Protein AF-A0A662W727-F1 (afdb_monomer_lite)

Structure (mmCIF, N/CA/C/O backbone):
data_AF-A0A662W727-F1
#
_entry.id   AF-A0A662W727-F1
#
loop_
_atom_site.group_PDB
_atom_site.id
_atom_site.type_symbol
_atom_site.label_atom_id
_atom_site.label_alt_id
_atom_site.label_comp_id
_atom_site.label_asym_id
_atom_site.label_entity_id
_atom_site.label_seq_id
_atom_site.pdbx_PDB_ins_code
_atom_site.Cartn_x
_atom_site.Cartn_y
_atom_site.Cartn_z
_atom_site.occupancy
_atom_site.B_iso_or_equiv
_atom_site.auth_seq_id
_atom_site.auth_comp_id
_atom_site.auth_asym_id
_atom_site.auth_atom_id
_atom_site.pdbx_PDB_model_num
ATOM 1 N N . SER A 1 1 ? 3.030 1.997 12.396 1.00 82.94 1 SER A N 1
ATOM 2 C CA . SER A 1 1 ? 3.190 2.073 10.931 1.00 82.94 1 SER A CA 1
ATOM 3 C C . SER A 1 1 ? 2.734 0.760 10.323 1.00 82.94 1 SER A C 1
ATOM 5 O O . SER A 1 1 ? 3.052 -0.279 10.893 1.00 82.94 1 SER A O 1
ATOM 7 N N . VAL A 1 2 ? 1.970 0.794 9.232 1.00 92.31 2 VAL A N 1
ATOM 8 C CA . VAL A 1 2 ? 1.411 -0.383 8.553 1.00 92.31 2 VAL A CA 1
ATOM 9 C C . VAL A 1 2 ? 2.017 -0.481 7.153 1.00 92.31 2 VAL A C 1
ATOM 11 O O . VAL A 1 2 ? 1.708 0.323 6.273 1.00 92.31 2 VAL A O 1
ATOM 14 N N . GLY A 1 3 ? 2.865 -1.493 6.955 1.00 95.06 3 GLY A N 1
ATOM 15 C CA . GLY A 1 3 ? 3.462 -1.835 5.664 1.00 95.06 3 GLY A CA 1
ATOM 16 C C . GLY A 1 3 ? 2.459 -2.537 4.747 1.00 95.06 3 GLY A C 1
ATOM 17 O O . GLY A 1 3 ? 2.470 -3.763 4.662 1.00 95.06 3 GLY A O 1
ATOM 18 N N . ILE A 1 4 ? 1.561 -1.780 4.115 1.00 95.12 4 ILE A N 1
ATOM 19 C CA . ILE A 1 4 ? 0.398 -2.316 3.386 1.00 95.12 4 ILE A CA 1
ATOM 20 C C . ILE A 1 4 ? 0.683 -2.606 1.902 1.00 95.12 4 ILE A C 1
ATOM 22 O O . ILE A 1 4 ? -0.005 -3.424 1.294 1.00 95.12 4 ILE A O 1
ATOM 26 N N . ILE A 1 5 ? 1.715 -1.974 1.335 1.00 95.94 5 ILE A N 1
ATOM 27 C CA . ILE A 1 5 ? 2.193 -2.202 -0.037 1.00 95.94 5 ILE A CA 1
ATOM 28 C C . ILE A 1 5 ? 3.438 -3.090 -0.018 1.00 95.94 5 ILE A C 1
ATOM 30 O O . ILE A 1 5 ? 4.339 -2.880 0.795 1.00 95.94 5 ILE A O 1
ATOM 34 N N . ASP A 1 6 ? 3.526 -4.062 -0.923 1.00 96.00 6 ASP A N 1
ATOM 35 C CA . ASP A 1 6 ? 4.710 -4.902 -1.066 1.00 96.00 6 ASP A CA 1
ATOM 36 C C . ASP A 1 6 ? 5.764 -4.224 -1.948 1.00 96.00 6 ASP A C 1
ATOM 38 O O . ASP A 1 6 ? 5.565 -4.026 -3.147 1.00 96.00 6 ASP A O 1
ATOM 42 N N . GLY A 1 7 ? 6.904 -3.876 -1.351 1.00 96.69 7 GLY A N 1
ATOM 43 C CA . GLY A 1 7 ? 8.042 -3.270 -2.042 1.00 96.69 7 GLY A CA 1
ATOM 44 C C . GLY A 1 7 ? 8.961 -4.271 -2.748 1.00 96.69 7 GLY A C 1
ATOM 45 O O . GLY A 1 7 ? 9.874 -3.857 -3.453 1.00 96.69 7 GLY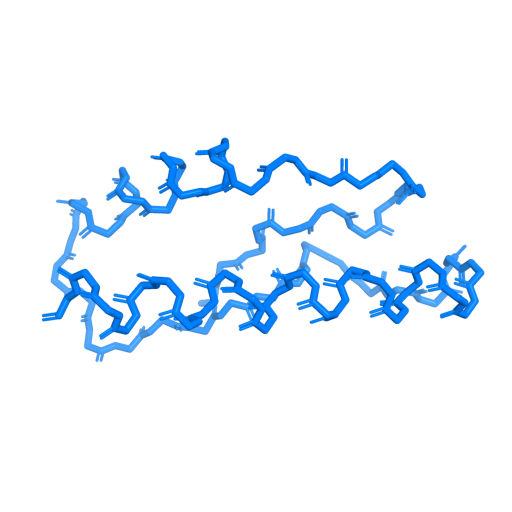 A O 1
ATOM 46 N N . ARG A 1 8 ? 8.740 -5.584 -2.589 1.00 95.38 8 ARG A N 1
ATOM 47 C CA . ARG A 1 8 ? 9.657 -6.629 -3.090 1.00 95.38 8 ARG A CA 1
ATOM 48 C C . ARG A 1 8 ? 9.411 -7.049 -4.534 1.00 95.38 8 ARG A C 1
ATOM 50 O O . ARG A 1 8 ? 10.155 -7.865 -5.071 1.00 95.38 8 ARG A O 1
ATOM 57 N N . ASN A 1 9 ? 8.350 -6.548 -5.158 1.00 95.62 9 ASN A N 1
ATOM 58 C CA . ASN A 1 9 ? 7.990 -6.910 -6.520 1.00 95.62 9 ASN A CA 1
ATOM 59 C C . ASN A 1 9 ? 7.297 -5.744 -7.246 1.00 95.62 9 ASN A C 1
ATOM 61 O O . ASN A 1 9 ? 6.876 -4.766 -6.636 1.00 95.62 9 ASN A O 1
ATOM 65 N N . THR A 1 10 ? 7.175 -5.846 -8.569 1.00 96.81 10 THR A N 1
ATOM 66 C CA . THR A 1 10 ? 6.596 -4.798 -9.428 1.00 96.81 10 THR A CA 1
ATOM 67 C C . THR A 1 10 ? 5.085 -4.920 -9.634 1.00 96.81 10 THR A C 1
ATOM 69 O O . THR A 1 10 ? 4.494 -4.070 -10.305 1.00 96.81 10 THR A O 1
ATOM 72 N N . ARG A 1 11 ? 4.443 -5.963 -9.093 1.00 97.12 11 ARG A N 1
ATOM 73 C CA . ARG A 1 11 ? 2.996 -6.167 -9.193 1.00 97.12 11 ARG A CA 1
ATOM 74 C C . ARG A 1 11 ? 2.291 -5.105 -8.360 1.00 97.12 11 ARG A C 1
ATOM 76 O O . ARG A 1 11 ? 2.620 -4.901 -7.193 1.00 97.12 11 ARG A O 1
ATOM 83 N N . MET A 1 12 ? 1.307 -4.453 -8.969 1.00 97.25 12 MET A N 1
ATOM 84 C CA . MET A 1 12 ? 0.461 -3.492 -8.274 1.00 97.25 12 MET A CA 1
ATOM 85 C C . MET A 1 12 ? -0.601 -4.220 -7.461 1.00 97.25 12 MET A C 1
ATOM 87 O O . MET A 1 12 ? -1.208 -5.194 -7.915 1.00 97.25 12 MET A O 1
ATOM 91 N N . GLU A 1 13 ? -0.804 -3.746 -6.245 1.00 96.62 13 GLU A N 1
ATOM 92 C CA . GLU A 1 13 ? -1.841 -4.219 -5.354 1.00 96.62 13 GLU A CA 1
ATOM 93 C C . GLU A 1 13 ? -3.216 -3.748 -5.836 1.00 96.62 13 GLU A C 1
ATOM 95 O O . GLU A 1 13 ? -3.369 -2.682 -6.434 1.00 96.62 13 GLU A O 1
ATOM 100 N N . ASN A 1 14 ? -4.239 -4.553 -5.560 1.00 94.50 14 ASN A N 1
ATOM 101 C CA . ASN A 1 14 ? -5.616 -4.165 -5.816 1.00 94.50 14 ASN A CA 1
ATOM 102 C C . ASN A 1 14 ? -6.119 -3.253 -4.685 1.00 94.50 14 ASN A C 1
ATOM 104 O O . ASN A 1 14 ? -6.055 -3.624 -3.514 1.00 94.50 14 ASN A O 1
ATOM 108 N N . VAL A 1 15 ? -6.650 -2.082 -5.042 1.00 90.81 15 VAL A N 1
ATOM 109 C CA . VAL A 1 15 ? -7.149 -1.071 -4.093 1.00 90.81 15 VAL A CA 1
ATOM 110 C C . VAL A 1 15 ? -8.205 -1.635 -3.138 1.00 90.81 15 VAL A C 1
ATOM 112 O O . VAL A 1 15 ? -8.122 -1.411 -1.932 1.00 90.81 15 VAL A O 1
ATOM 115 N N . GLU A 1 16 ? -9.171 -2.401 -3.642 1.00 90.88 16 GLU A N 1
ATOM 116 C CA . GLU A 1 16 ? -10.254 -2.955 -2.822 1.00 90.88 16 GLU A CA 1
ATOM 117 C C . GLU A 1 16 ? -9.737 -3.993 -1.824 1.00 90.88 16 GLU A C 1
ATOM 119 O O . GLU A 1 16 ? -10.195 -4.057 -0.682 1.00 90.88 16 GLU A O 1
ATOM 124 N N . ASP A 1 17 ? -8.740 -4.787 -2.213 1.00 93.94 17 ASP A N 1
ATOM 125 C CA . ASP A 1 17 ? -8.093 -5.735 -1.305 1.00 93.94 17 ASP A CA 1
ATOM 126 C C . ASP A 1 17 ? -7.344 -5.014 -0.180 1.00 93.94 17 ASP A C 1
ATOM 128 O O . ASP A 1 17 ? -7.387 -5.456 0.972 1.00 93.94 17 ASP A O 1
ATOM 132 N N . LEU A 1 18 ? -6.680 -3.898 -0.495 1.00 93.94 18 LEU A N 1
ATOM 133 C CA . LEU A 1 18 ? -5.991 -3.073 0.496 1.00 93.94 18 LEU A CA 1
ATOM 134 C C . LEU A 1 18 ? -6.976 -2.439 1.479 1.00 93.94 18 LEU A C 1
ATOM 136 O O . LEU A 1 18 ? -6.731 -2.505 2.682 1.00 93.94 18 LEU A O 1
ATOM 140 N N . LYS A 1 19 ? -8.107 -1.906 0.998 1.00 91.19 19 LYS A N 1
ATOM 141 C CA . LYS A 1 19 ? -9.172 -1.362 1.856 1.00 91.19 19 LYS A CA 1
ATOM 142 C C . LYS A 1 19 ? -9.692 -2.408 2.831 1.00 91.19 19 LYS A C 1
ATOM 144 O O . LYS A 1 19 ? -9.728 -2.154 4.029 1.00 91.19 19 LYS A O 1
ATOM 149 N N . ARG A 1 20 ? -10.026 -3.611 2.345 1.00 92.06 20 ARG A N 1
ATOM 150 C CA . ARG A 1 20 ? -10.517 -4.698 3.211 1.00 92.06 20 ARG A CA 1
ATOM 151 C C . ARG A 1 20 ? -9.487 -5.107 4.259 1.00 92.06 20 ARG A C 1
ATOM 153 O O . ARG A 1 20 ? -9.852 -5.366 5.401 1.00 92.06 20 ARG A O 1
ATOM 160 N N . LYS A 1 21 ? -8.206 -5.185 3.889 1.00 92.44 21 LYS A N 1
ATOM 161 C CA . LYS A 1 21 ? -7.126 -5.496 4.839 1.00 92.44 21 LYS A CA 1
ATOM 162 C C . LYS A 1 21 ? -6.967 -4.400 5.883 1.00 92.44 21 LYS A C 1
ATOM 164 O O . LYS A 1 21 ? -6.847 -4.713 7.061 1.00 92.44 21 LYS A O 1
ATOM 169 N N . LEU A 1 22 ? -6.971 -3.141 5.457 1.00 90.88 22 LEU A N 1
ATOM 170 C CA . LEU A 1 22 ? -6.801 -2.026 6.371 1.00 90.88 22 LEU A CA 1
ATOM 171 C C . LEU A 1 22 ? -8.003 -1.862 7.302 1.00 90.88 22 LEU A C 1
ATOM 173 O O . LEU A 1 22 ? -7.785 -1.691 8.491 1.00 90.88 22 LEU A O 1
ATOM 177 N N . GLY A 1 23 ? -9.235 -1.997 6.805 1.00 89.69 23 GLY A N 1
ATOM 178 C CA . GLY A 1 23 ? -10.443 -1.970 7.635 1.00 89.69 23 GLY A CA 1
ATOM 179 C C . GLY A 1 23 ? -10.365 -2.981 8.778 1.00 89.69 23 GLY A C 1
ATOM 180 O O . GLY A 1 23 ? -10.479 -2.605 9.938 1.00 89.69 23 GLY A O 1
ATOM 181 N N . LYS A 1 24 ? -9.989 -4.231 8.471 1.00 90.81 24 LYS A N 1
ATOM 182 C CA . LYS A 1 24 ? -9.753 -5.261 9.496 1.00 90.81 24 LYS A CA 1
ATOM 183 C C . LYS A 1 24 ? -8.687 -4.865 10.514 1.00 90.81 24 LYS A C 1
ATOM 185 O O . LYS A 1 24 ? -8.833 -5.181 11.685 1.00 90.81 24 LYS A O 1
ATOM 190 N N . ILE A 1 25 ? -7.602 -4.218 10.079 1.00 89.44 25 ILE A N 1
ATOM 191 C CA . ILE A 1 25 ? -6.554 -3.737 10.989 1.00 89.44 25 ILE A CA 1
ATOM 192 C C . ILE A 1 25 ? -7.128 -2.656 11.903 1.00 89.44 25 ILE A C 1
ATOM 194 O O . ILE A 1 25 ? -6.976 -2.770 13.114 1.00 89.44 25 ILE A O 1
ATOM 198 N N . LEU A 1 26 ? -7.806 -1.652 11.346 1.00 86.94 26 LEU A N 1
ATOM 199 C CA . LEU A 1 26 ? -8.374 -0.529 12.095 1.00 86.94 26 LEU A CA 1
ATOM 200 C C . LEU A 1 26 ? -9.459 -0.968 13.089 1.00 86.94 26 LEU A C 1
ATOM 202 O O . LEU A 1 26 ? -9.559 -0.388 14.161 1.00 86.94 26 LEU A O 1
ATOM 206 N N . GLU A 1 27 ? -10.210 -2.027 12.788 1.00 89.00 27 GLU A N 1
ATOM 207 C CA . GLU A 1 27 ? -11.200 -2.614 13.703 1.00 89.00 27 GLU A CA 1
ATOM 208 C C . GLU A 1 27 ? -10.575 -3.254 14.956 1.00 89.00 27 GLU A C 1
ATOM 210 O O . GLU A 1 27 ? -11.248 -3.388 15.977 1.00 89.00 27 GLU A O 1
ATOM 215 N N . THR A 1 28 ? -9.296 -3.653 14.921 1.00 86.62 28 THR A N 1
ATOM 216 C CA . THR A 1 28 ? -8.670 -4.368 16.052 1.00 86.62 28 THR A CA 1
ATOM 217 C C . THR A 1 28 ? -8.357 -3.496 17.268 1.00 86.62 28 THR A C 1
ATOM 219 O O . THR A 1 28 ? -8.153 -4.034 18.357 1.00 86.62 28 THR A O 1
ATOM 222 N N . SER A 1 29 ? -8.263 -2.173 17.111 1.00 80.94 29 SER A N 1
ATOM 223 C CA . SER A 1 29 ? -7.856 -1.264 18.185 1.00 80.94 29 SER A CA 1
ATOM 224 C C . SER A 1 29 ? -8.211 0.187 17.862 1.00 80.94 29 SER A C 1
ATOM 226 O O . SER A 1 29 ? -8.276 0.584 16.703 1.00 80.94 29 SER A O 1
ATOM 228 N N . GLN A 1 30 ? -8.365 1.016 18.894 1.00 80.88 30 GLN A N 1
ATOM 229 C CA . GLN A 1 30 ? -8.485 2.464 18.740 1.00 80.88 30 GLN A CA 1
ATOM 230 C C . GLN A 1 30 ? -7.107 3.081 18.454 1.00 80.88 30 GLN A C 1
ATOM 232 O O . GLN A 1 30 ? -6.377 3.506 19.354 1.00 80.88 30 GLN A O 1
ATOM 237 N N . PHE A 1 31 ? -6.727 3.122 17.177 1.00 85.25 31 PHE A N 1
ATOM 238 C CA . PHE A 1 31 ? -5.532 3.840 16.745 1.00 85.25 31 PHE A CA 1
ATOM 239 C C . PHE A 1 31 ? -5.781 5.349 16.788 1.00 85.25 31 PHE A C 1
ATOM 241 O O . PHE A 1 31 ? -6.735 5.842 16.195 1.00 85.25 31 PHE A O 1
ATOM 248 N N . LYS A 1 32 ? -4.894 6.097 17.454 1.00 86.62 32 LYS A N 1
ATOM 249 C CA . LYS A 1 32 ? -4.891 7.570 17.382 1.00 86.62 32 LYS A CA 1
ATOM 250 C C . LYS A 1 32 ? -4.347 8.078 16.047 1.00 86.62 32 LYS A C 1
ATOM 252 O O . LYS A 1 32 ? -4.792 9.103 15.552 1.00 86.62 32 LYS A O 1
ATOM 257 N N . GLU A 1 33 ? -3.374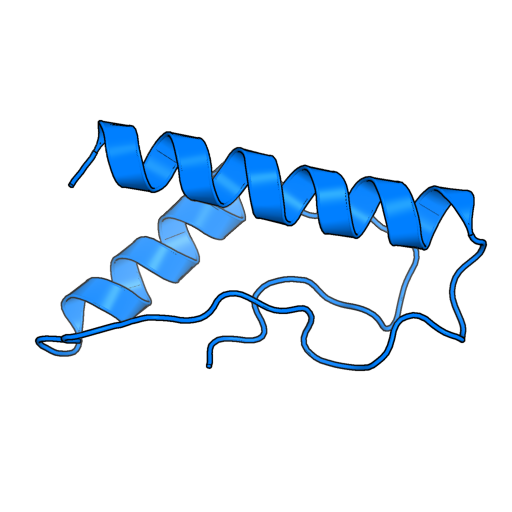 7.363 15.490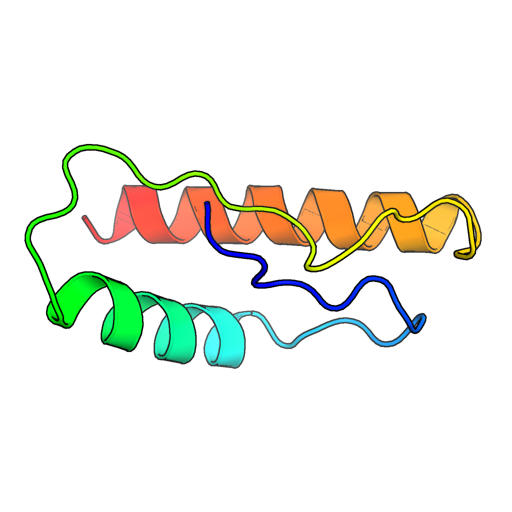 1.00 87.00 33 GLU A N 1
ATOM 258 C CA . GLU A 1 33 ? -2.727 7.690 14.225 1.00 87.00 33 GLU A CA 1
ATOM 259 C C . GLU A 1 33 ? -2.219 6.407 13.560 1.00 87.00 33 GLU A C 1
ATOM 261 O O . GLU A 1 33 ? -1.699 5.505 14.227 1.00 87.00 33 GLU A O 1
ATOM 266 N N . VAL A 1 34 ? -2.357 6.326 12.235 1.00 87.94 34 VAL A N 1
ATOM 267 C CA . VAL A 1 34 ? -1.855 5.210 11.429 1.00 87.94 34 VAL A CA 1
ATOM 268 C C . VAL A 1 34 ? -1.059 5.751 10.251 1.00 87.94 34 VAL A C 1
ATOM 270 O O . VAL A 1 34 ? -1.599 6.360 9.334 1.00 87.94 34 VAL A O 1
ATOM 273 N N . HIS A 1 35 ? 0.242 5.469 10.245 1.00 90.81 35 HIS A N 1
ATOM 274 C CA . HIS A 1 35 ? 1.095 5.729 9.088 1.00 90.81 35 HIS A CA 1
ATOM 275 C C . HIS A 1 35 ? 1.031 4.549 8.123 1.00 90.81 35 HIS A C 1
ATOM 277 O O . HIS A 1 35 ? 1.328 3.418 8.517 1.00 90.81 35 HIS A O 1
ATOM 283 N N . LEU A 1 36 ? 0.677 4.818 6.869 1.00 92.56 36 LEU A N 1
ATOM 284 C CA . LEU A 1 36 ? 0.727 3.839 5.789 1.00 92.56 36 LEU A CA 1
ATOM 285 C C . LEU A 1 36 ? 2.082 3.918 5.088 1.00 92.56 36 LEU A C 1
ATOM 287 O O . LEU A 1 36 ? 2.548 5.003 4.737 1.00 92.56 36 LEU A O 1
ATOM 291 N N . SER A 1 37 ? 2.704 2.766 4.862 1.00 94.88 37 SER A N 1
ATOM 292 C CA . SER A 1 37 ? 3.984 2.666 4.167 1.00 94.88 37 SER A CA 1
ATOM 293 C C . SER A 1 37 ? 4.037 1.415 3.289 1.00 94.88 37 SER A C 1
ATOM 295 O O . SER A 1 37 ? 3.195 0.519 3.412 1.00 94.88 37 SER A O 1
ATOM 297 N N . PRO A 1 38 ? 5.046 1.293 2.416 1.00 96.25 38 PRO A N 1
ATOM 298 C CA . PRO A 1 38 ? 5.460 -0.010 1.925 1.00 96.25 38 PRO A CA 1
ATOM 299 C C . PRO A 1 38 ? 6.016 -0.872 3.072 1.00 96.25 38 PRO A C 1
ATOM 301 O O . PRO A 1 38 ? 6.375 -0.363 4.138 1.00 96.25 38 PRO A O 1
ATOM 304 N N . ASN A 1 39 ? 6.087 -2.185 2.866 1.00 96.44 39 ASN A N 1
ATOM 305 C CA . ASN A 1 39 ? 6.654 -3.137 3.826 1.00 96.44 39 ASN A CA 1
ATOM 306 C C . ASN A 1 39 ? 8.195 -3.121 3.873 1.00 96.44 39 ASN A C 1
ATOM 308 O O . ASN A 1 39 ? 8.783 -3.686 4.791 1.00 96.44 39 ASN A O 1
ATOM 312 N N . THR A 1 40 ? 8.843 -2.516 2.879 1.00 96.12 40 THR A N 1
ATOM 313 C CA . THR A 1 40 ? 10.297 -2.398 2.749 1.00 96.12 40 THR A CA 1
ATOM 314 C C . THR A 1 40 ? 10.650 -1.219 1.837 1.00 96.12 40 THR A C 1
ATOM 316 O O . THR A 1 40 ? 9.759 -0.591 1.263 1.00 96.12 40 THR A O 1
ATOM 319 N N . GLY A 1 41 ? 11.936 -0.899 1.717 1.00 96.06 41 GLY A N 1
ATOM 320 C CA . GLY A 1 41 ? 12.417 0.126 0.798 1.00 96.06 41 GLY A CA 1
ATOM 321 C C . GLY A 1 41 ? 12.123 -0.213 -0.672 1.00 96.06 41 GLY A C 1
ATOM 322 O O . GLY A 1 41 ? 11.929 -1.370 -1.042 1.00 96.06 41 GLY A O 1
ATOM 323 N N . LEU A 1 42 ? 12.022 0.813 -1.522 1.00 97.50 42 LEU A N 1
ATOM 324 C CA . LEU A 1 42 ? 11.671 0.661 -2.943 1.00 97.50 42 LEU A CA 1
ATOM 325 C C . LEU A 1 42 ? 12.892 0.756 -3.873 1.00 97.50 42 LEU A C 1
ATOM 327 O O . LEU A 1 42 ? 12.723 0.797 -5.090 1.00 97.50 42 LEU A O 1
ATOM 331 N N . GLU A 1 43 ? 14.109 0.793 -3.325 1.00 96.00 43 GLU A N 1
ATOM 332 C CA . GLU A 1 43 ? 15.373 0.968 -4.055 1.00 96.00 43 GLU A CA 1
ATOM 333 C C . GLU A 1 43 ? 15.645 -0.125 -5.097 1.00 96.00 43 GLU A C 1
ATOM 335 O O . GLU A 1 43 ? 16.368 0.111 -6.061 1.00 96.00 43 GLU A O 1
ATOM 340 N N . PHE A 1 44 ? 15.028 -1.298 -4.939 1.00 93.75 44 PHE A N 1
ATOM 341 C CA . PHE A 1 44 ? 15.151 -2.420 -5.871 1.00 93.75 44 PHE A CA 1
ATOM 342 C C . PHE A 1 44 ? 14.122 -2.388 -7.010 1.00 93.75 44 PHE A C 1
ATOM 344 O O . PHE A 1 44 ? 14.204 -3.193 -7.939 1.00 93.75 44 PHE A O 1
ATOM 351 N N . LEU A 1 45 ? 13.139 -1.484 -6.960 1.00 97.38 45 LEU A N 1
ATOM 352 C CA . LEU A 1 45 ? 12.132 -1.350 -8.007 1.00 97.38 45 LEU A CA 1
ATOM 353 C C . LEU A 1 45 ? 12.577 -0.341 -9.072 1.00 97.38 45 LEU A C 1
ATOM 355 O O . LEU A 1 45 ? 13.168 0.691 -8.750 1.00 97.38 45 LEU A O 1
ATOM 359 N N . PRO A 1 46 ? 12.200 -0.548 -10.349 1.00 97.81 46 PRO A N 1
ATOM 360 C CA . PRO A 1 46 ? 12.277 0.515 -11.339 1.00 97.81 46 PRO A CA 1
ATOM 361 C C . PRO A 1 46 ? 11.554 1.765 -10.829 1.00 97.81 46 PRO A C 1
ATOM 363 O O . PRO A 1 46 ? 10.441 1.668 -10.307 1.00 97.81 46 PRO A O 1
ATOM 366 N N . ARG A 1 47 ? 12.144 2.949 -11.033 1.00 97.69 47 ARG A N 1
ATOM 367 C CA . ARG A 1 47 ? 11.620 4.228 -10.515 1.00 97.69 47 ARG A CA 1
ATOM 368 C C . ARG A 1 47 ? 10.131 4.439 -10.805 1.00 97.69 47 ARG A C 1
ATOM 370 O O . ARG A 1 47 ? 9.403 4.928 -9.947 1.00 97.69 47 ARG A O 1
ATOM 377 N N . VAL A 1 48 ? 9.675 4.056 -11.999 1.00 98.06 48 VAL A N 1
ATOM 378 C CA . VAL A 1 48 ? 8.261 4.154 -12.398 1.00 98.06 48 VAL A CA 1
ATOM 379 C C . VAL A 1 48 ? 7.371 3.297 -11.492 1.00 98.06 48 VAL A C 1
ATOM 381 O O . VAL A 1 48 ? 6.349 3.775 -11.017 1.00 98.06 48 VAL A O 1
ATOM 384 N N . LYS A 1 49 ? 7.792 2.069 -11.167 1.00 98.06 49 LYS A N 1
ATOM 385 C CA . LYS A 1 49 ? 7.055 1.162 -10.275 1.00 98.06 49 LYS A CA 1
ATOM 386 C C . LYS A 1 49 ? 7.070 1.622 -8.825 1.00 98.06 49 LYS A C 1
ATOM 388 O O . LYS A 1 49 ? 6.035 1.563 -8.167 1.00 98.06 49 LYS A O 1
ATOM 393 N N . ALA A 1 50 ? 8.197 2.145 -8.347 1.00 98.06 50 ALA A N 1
ATOM 394 C CA . ALA A 1 50 ? 8.249 2.777 -7.032 1.00 98.06 50 ALA A CA 1
ATOM 395 C C . ALA A 1 50 ? 7.261 3.956 -6.942 1.00 98.06 50 ALA A C 1
ATOM 397 O O . ALA A 1 50 ? 6.500 4.059 -5.982 1.00 98.06 50 ALA A O 1
ATOM 398 N N . PHE A 1 51 ? 7.211 4.804 -7.974 1.00 98.00 51 PHE A N 1
ATOM 399 C CA . PHE A 1 51 ? 6.284 5.933 -8.035 1.00 98.00 51 PHE A CA 1
ATOM 400 C C . PHE A 1 51 ? 4.814 5.492 -8.078 1.00 98.00 51 PHE A C 1
ATOM 402 O O . PHE A 1 51 ? 4.002 6.020 -7.323 1.00 98.00 51 PHE A O 1
ATOM 409 N N . GLU A 1 52 ? 4.470 4.501 -8.904 1.00 97.75 52 GLU A N 1
ATOM 410 C CA . GLU A 1 52 ? 3.116 3.933 -8.963 1.00 97.75 52 GLU A CA 1
ATOM 411 C C . GLU A 1 52 ? 2.670 3.382 -7.600 1.00 97.75 52 GLU A C 1
ATOM 413 O O . GLU A 1 52 ? 1.545 3.640 -7.174 1.00 97.75 52 GLU A O 1
ATOM 418 N N . LYS A 1 53 ? 3.557 2.693 -6.871 1.00 97.38 53 LYS A N 1
ATOM 419 C CA . LYS A 1 53 ? 3.274 2.192 -5.515 1.00 97.38 53 LYS A CA 1
ATOM 420 C C . LYS A 1 53 ? 3.041 3.308 -4.501 1.00 97.38 53 LYS A C 1
ATOM 422 O O . LYS A 1 53 ? 2.120 3.218 -3.691 1.00 97.38 53 LYS A O 1
ATOM 427 N N . MET A 1 54 ? 3.815 4.388 -4.569 1.00 96.81 54 MET A N 1
ATOM 428 C CA . MET A 1 54 ? 3.585 5.561 -3.719 1.00 96.81 54 MET A CA 1
ATOM 429 C C . MET A 1 54 ? 2.287 6.294 -4.082 1.00 96.81 54 MET A C 1
ATOM 431 O O . MET A 1 54 ? 1.576 6.764 -3.193 1.00 96.81 54 MET A O 1
ATOM 435 N N . LYS A 1 55 ? 1.933 6.351 -5.371 1.00 96.06 55 LYS A N 1
ATOM 436 C CA . LYS A 1 55 ? 0.647 6.896 -5.821 1.00 96.06 55 LYS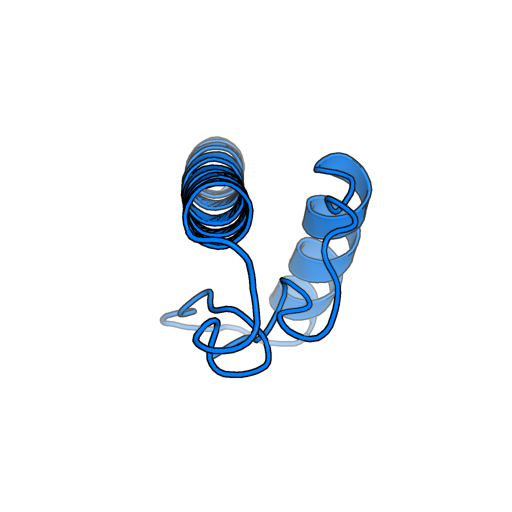 A CA 1
ATOM 437 C C . LYS A 1 55 ? -0.521 6.067 -5.283 1.00 96.06 55 LYS A C 1
ATOM 439 O O . LYS A 1 55 ? -1.467 6.645 -4.758 1.00 96.06 55 LY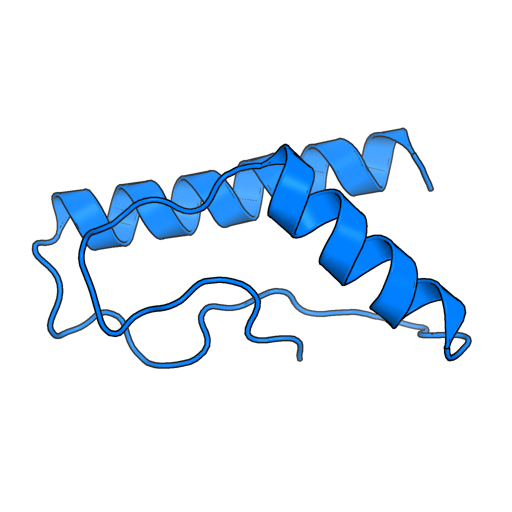S A O 1
ATOM 444 N N . LEU A 1 56 ? -0.407 4.740 -5.318 1.00 95.38 56 LEU A N 1
ATOM 445 C CA . LEU A 1 56 ? -1.407 3.830 -4.764 1.00 95.38 56 LEU A CA 1
ATOM 446 C C . LEU A 1 56 ? -1.610 4.032 -3.251 1.00 95.38 56 LEU A C 1
ATOM 448 O O . LEU A 1 56 ? -2.746 4.048 -2.784 1.00 95.38 56 LEU A O 1
ATOM 452 N N . LEU A 1 57 ? -0.537 4.260 -2.483 1.00 93.75 57 LEU A N 1
ATOM 453 C CA . LEU A 1 57 ? -0.645 4.644 -1.065 1.00 93.75 57 LEU A CA 1
ATOM 454 C C . LEU A 1 57 ? -1.426 5.950 -0.871 1.00 93.75 57 LEU A C 1
ATOM 456 O O . LEU A 1 57 ? -2.255 6.043 0.033 1.00 93.75 57 LEU A O 1
ATOM 460 N N . SER A 1 58 ? -1.175 6.955 -1.714 1.00 91.81 58 SER A N 1
ATOM 461 C CA . SER A 1 58 ? -1.890 8.235 -1.656 1.00 91.81 58 SER A CA 1
ATOM 462 C C . SER A 1 58 ? -3.373 8.088 -2.001 1.00 91.81 58 SER A C 1
ATOM 464 O O . SER A 1 58 ? -4.211 8.702 -1.344 1.00 91.81 58 SER A O 1
ATOM 466 N N . GLU A 1 59 ? -3.705 7.266 -2.996 1.00 91.00 59 GLU A N 1
ATOM 467 C CA . GLU A 1 59 ? -5.091 6.953 -3.358 1.00 91.00 59 GLU A CA 1
ATOM 468 C C . GLU A 1 59 ? -5.802 6.204 -2.231 1.00 91.00 59 GLU A C 1
ATOM 470 O O . GLU A 1 59 ? -6.925 6.556 -1.880 1.00 91.00 59 GLU A O 1
ATOM 475 N N . LEU A 1 60 ? -5.128 5.238 -1.600 1.00 89.56 60 LEU A N 1
ATOM 476 C CA . LEU A 1 60 ? -5.683 4.503 -0.468 1.00 89.56 60 LEU A CA 1
ATOM 477 C C . LEU A 1 60 ? -6.013 5.435 0.704 1.00 89.56 60 LEU A C 1
ATOM 479 O O . LEU A 1 60 ? -7.088 5.304 1.281 1.00 89.56 60 LEU A O 1
ATOM 483 N N . LYS A 1 61 ? -5.134 6.403 1.013 1.00 86.00 61 LYS A N 1
ATOM 484 C CA . LYS A 1 61 ? -5.389 7.417 2.047 1.00 86.00 61 LYS A CA 1
ATOM 485 C C . LYS A 1 61 ? -6.682 8.192 1.781 1.00 86.00 61 LYS A C 1
ATOM 487 O O . LYS A 1 61 ? -7.511 8.287 2.675 1.00 86.00 61 LYS A O 1
ATOM 492 N N . LYS A 1 62 ? -6.866 8.702 0.557 1.00 83.88 62 LYS A N 1
ATOM 493 C CA . LYS A 1 62 ? -8.054 9.498 0.19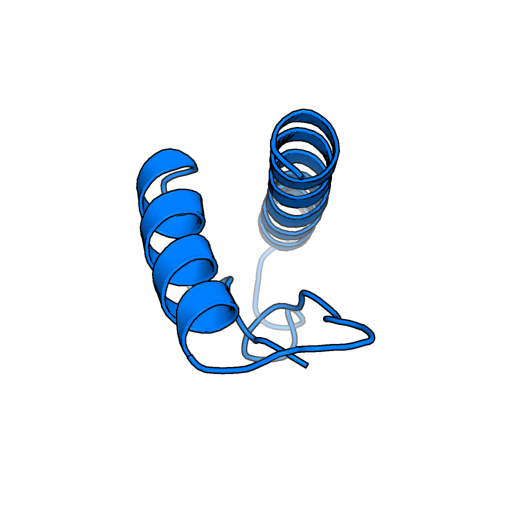7 1.00 83.88 62 LYS A CA 1
ATOM 494 C C . LYS A 1 62 ? -9.350 8.740 0.444 1.00 83.88 62 LYS A C 1
ATOM 496 O O . LYS A 1 62 ? -10.285 9.304 0.988 1.00 83.88 62 LYS A O 1
ATOM 501 N N . VAL A 1 63 ? -9.383 7.457 0.086 1.00 75.44 63 VAL A N 1
ATOM 502 C CA . VAL A 1 63 ? -10.603 6.667 0.276 1.00 75.44 63 VAL A CA 1
ATOM 503 C C . VAL A 1 63 ? -10.887 6.392 1.753 1.00 75.44 63 VAL A C 1
ATOM 505 O O . VAL A 1 63 ? -12.041 6.264 2.131 1.00 75.44 63 VAL A O 1
ATOM 508 N N . ILE A 1 64 ? -9.865 6.296 2.604 1.00 74.31 64 ILE A N 1
ATOM 509 C CA . ILE A 1 64 ? -10.086 6.133 4.048 1.00 74.31 64 ILE A CA 1
ATOM 510 C C . ILE A 1 64 ? -10.629 7.428 4.650 1.00 74.31 64 ILE A C 1
ATOM 512 O O . ILE A 1 64 ? -11.585 7.359 5.409 1.00 74.31 64 ILE A O 1
ATOM 516 N N . ASP A 1 65 ? -10.074 8.582 4.270 1.00 72.00 65 ASP A N 1
ATOM 517 C CA . ASP A 1 65 ? -10.547 9.899 4.730 1.00 72.00 65 ASP A CA 1
ATOM 518 C C . ASP A 1 65 ? -12.000 10.194 4.279 1.00 72.00 65 ASP A C 1
ATOM 520 O O . ASP A 1 65 ? -12.674 11.026 4.871 1.00 72.00 65 ASP A O 1
ATOM 524 N N . GLU A 1 66 ? -12.496 9.533 3.226 1.00 62.38 66 GLU A N 1
ATOM 525 C CA . GLU A 1 66 ? -13.901 9.616 2.786 1.00 62.38 66 GLU A CA 1
ATOM 526 C C . GLU A 1 66 ? -14.843 8.670 3.557 1.00 62.38 66 GLU A C 1
ATOM 528 O O . GLU A 1 66 ? -16.062 8.833 3.501 1.00 62.38 66 GLU A O 1
ATOM 533 N N . VAL A 1 67 ? -14.300 7.654 4.235 1.00 54.97 67 VAL A N 1
ATOM 534 C CA . VAL A 1 67 ? -15.059 6.580 4.905 1.00 54.97 67 VAL A CA 1
ATOM 535 C C . VAL A 1 67 ? -15.052 6.724 6.434 1.00 54.97 67 VAL A C 1
ATOM 537 O O . VAL A 1 67 ? -15.966 6.214 7.084 1.00 54.97 67 VAL A O 1
ATOM 540 N N . VAL A 1 68 ? -14.042 7.392 7.001 1.00 49.59 68 VAL A N 1
ATOM 541 C CA . VAL A 1 68 ? -13.857 7.653 8.443 1.00 49.59 68 VAL A CA 1
ATOM 542 C C . VAL A 1 68 ? -14.162 9.112 8.753 1.00 49.59 68 VAL A C 1
ATOM 544 O O . VAL A 1 68 ? -14.885 9.349 9.746 1.00 49.59 68 VAL A O 1
#

Radius of gyration: 12.18 Å; chains: 1; bounding box: 30×17×31 Å

pLDDT: mean 90.41, std 9.54, range [49.59, 98.06]

Secondary structure (DSSP, 8-state):
-EEEE-TTSSPPPPHHHHHHHHHHHHHTS--S---EEESS-STTS-HHHHHHHHHHHHHHHHHHHTT-

Foldseek 3Di:
DDQLAALPDLDDDDLVVSLVVVVVVCVVDPDPDDDYHHPDDNVPPDPVSVVVRVVSVVVSVVVVVVVD

Sequence (68 aa):
SVGIIDGRNTRMENVEDLKRKLGKILETSQFKEVHLSPNTGLEFLPRVKAFEKMKLLSELKKVIDEVV